Protein AF-A0A7W0EZ10-F1 (afdb_monomer_lite)

Secondary structure (DSSP, 8-state):
--TT-----HHHHHHHHHHHHHHHHHHHHHHHHHHHHS---S-HHHHHHHHHTT--HHHHHHHHHHHHH--

Radius of gyration: 22.01 Å; chains: 1; bounding box: 51×26×58 Å

Foldseek 3Di:
DDPPPPDDDPVNVVVVVLVVQCVVLPPVRSVVVCVVPDPDDDDCVVVVCVVCVPDDPVVVVVVVVCVVVVD

Sequence (71 aa):
MNPNSNYISDNQVKQIGFEILKKELGVNGFIRFIQQFETGQGNYTLERDEWQKDYDIEKIAEGITKMKTAK

Structure (mmCIF, N/CA/C/O backbone):
data_AF-A0A7W0EZ10-F1
#
_entry.id   AF-A0A7W0EZ10-F1
#
loop_
_atom_site.group_PDB
_atom_site.id
_atom_site.type_symbol
_atom_site.label_atom_id
_atom_site.label_alt_id
_atom_site.label_comp_id
_atom_site.label_asym_id
_atom_site.label_entity_id
_atom_site.label_seq_id
_atom_site.pdbx_PDB_ins_code
_atom_site.Cartn_x
_atom_site.Cartn_y
_atom_site.Cartn_z
_atom_site.occupancy
_atom_site.B_iso_or_equiv
_atom_site.auth_seq_id
_atom_site.auth_comp_id
_atom_site.auth_asym_id
_atom_site.auth_atom_id
_atom_site.pdbx_PDB_model_num
ATOM 1 N N . MET A 1 1 ? 18.198 16.066 -33.694 1.00 46.47 1 MET A N 1
ATOM 2 C CA . MET A 1 1 ? 17.133 15.413 -32.900 1.00 46.47 1 MET A CA 1
ATOM 3 C C . MET A 1 1 ? 16.066 14.920 -33.865 1.00 46.47 1 MET A C 1
ATOM 5 O O . MET A 1 1 ? 15.669 15.688 -34.729 1.00 46.47 1 MET A O 1
ATOM 9 N N . ASN A 1 2 ? 15.699 13.638 -33.798 1.00 48.41 2 ASN A N 1
ATOM 10 C CA . 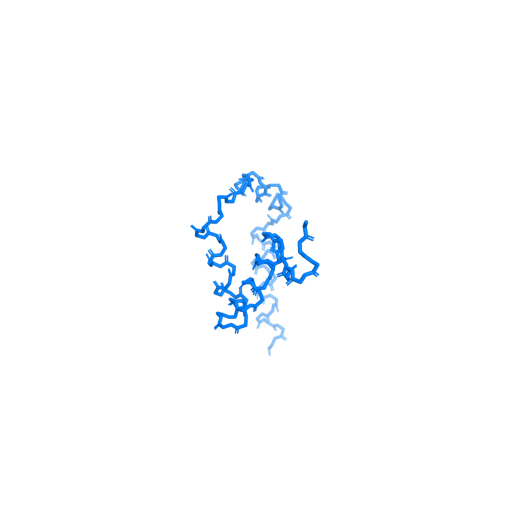ASN A 1 2 ? 14.772 12.998 -34.740 1.00 48.41 2 ASN A CA 1
ATOM 11 C C . ASN A 1 2 ? 13.319 13.145 -34.227 1.00 48.41 2 ASN A C 1
ATOM 13 O O . ASN A 1 2 ? 13.065 12.725 -33.097 1.00 48.41 2 ASN A O 1
ATOM 17 N N . PRO A 1 3 ? 12.379 13.719 -35.002 1.00 56.84 3 PRO A N 1
ATOM 18 C CA . PRO A 1 3 ? 11.025 14.042 -34.535 1.00 56.84 3 PRO A CA 1
ATOM 19 C C . PRO A 1 3 ? 10.071 12.840 -34.377 1.00 56.84 3 PRO A C 1
ATOM 21 O O . PRO A 1 3 ? 8.918 13.044 -34.02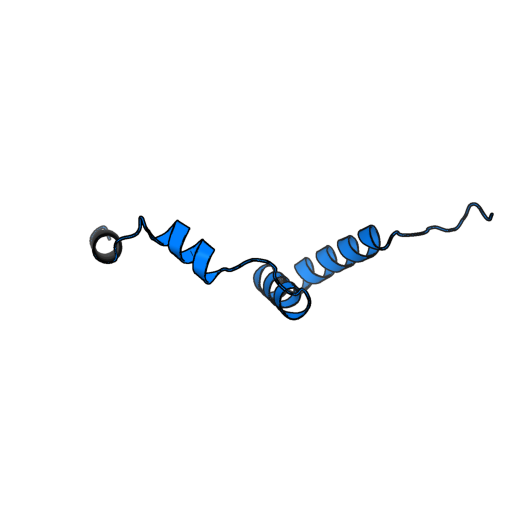4 1.00 56.84 3 PRO A O 1
ATOM 24 N N . ASN A 1 4 ? 10.529 11.598 -34.592 1.00 57.91 4 ASN A N 1
ATOM 25 C CA . ASN A 1 4 ? 9.700 10.383 -34.490 1.00 57.91 4 ASN A CA 1
ATOM 26 C C . ASN A 1 4 ? 10.026 9.473 -33.290 1.00 57.91 4 ASN A C 1
ATOM 28 O O . ASN A 1 4 ? 9.686 8.291 -33.297 1.00 57.91 4 ASN A O 1
ATOM 32 N N . SER A 1 5 ? 10.683 9.985 -32.247 1.00 63.66 5 SER A N 1
ATOM 33 C CA . SER A 1 5 ? 10.800 9.223 -31.000 1.00 63.66 5 SER A CA 1
ATOM 34 C C . SER A 1 5 ? 9.486 9.333 -30.230 1.00 63.66 5 SER A C 1
ATOM 36 O O . SER A 1 5 ? 9.227 10.357 -29.598 1.00 63.66 5 SER A O 1
ATOM 38 N N . ASN A 1 6 ? 8.647 8.296 -30.293 1.00 73.56 6 ASN A N 1
ATOM 39 C CA . ASN A 1 6 ? 7.470 8.148 -29.435 1.00 73.56 6 ASN A CA 1
ATOM 40 C C . ASN A 1 6 ? 7.939 7.807 -28.008 1.00 73.56 6 ASN A C 1
ATOM 42 O O . ASN A 1 6 ? 7.794 6.684 -27.527 1.00 73.56 6 ASN A O 1
ATOM 46 N N . TYR A 1 7 ? 8.640 8.757 -27.390 1.00 81.88 7 TYR A N 1
ATOM 47 C CA . TYR A 1 7 ? 9.232 8.598 -26.076 1.00 81.88 7 TYR A CA 1
ATOM 48 C C . TYR A 1 7 ? 8.120 8.633 -25.036 1.00 81.88 7 TYR A C 1
ATOM 50 O O . TYR A 1 7 ? 7.531 9.679 -24.763 1.00 81.88 7 TYR A O 1
ATOM 58 N N . ILE A 1 8 ? 7.843 7.471 -24.462 1.00 89.50 8 ILE A N 1
ATOM 59 C CA . ILE A 1 8 ? 7.030 7.350 -23.262 1.00 89.50 8 ILE A CA 1
ATOM 60 C C . ILE A 1 8 ? 7.912 7.676 -22.060 1.00 89.50 8 ILE A C 1
ATOM 62 O O . ILE A 1 8 ? 8.984 7.103 -21.884 1.00 89.50 8 ILE A O 1
ATOM 66 N N . SER A 1 9 ? 7.475 8.628 -21.243 1.00 93.75 9 SER A N 1
ATOM 67 C CA . SER A 1 9 ? 8.143 8.918 -19.974 1.00 93.75 9 SER A CA 1
ATOM 68 C C . SER A 1 9 ?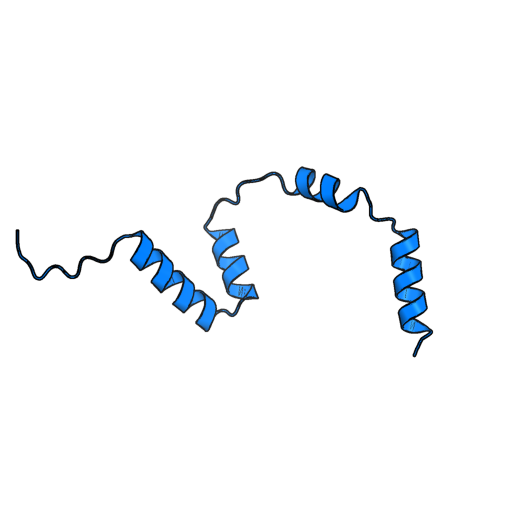 7.989 7.752 -18.997 1.00 93.75 9 SER A C 1
ATOM 70 O O . SER A 1 9 ? 7.006 7.011 -19.057 1.00 93.75 9 SER A O 1
ATOM 72 N N . ASP A 1 10 ? 8.898 7.642 -18.031 1.00 92.69 10 ASP A N 1
ATOM 73 C CA . ASP A 1 10 ? 8.833 6.610 -16.987 1.00 92.69 10 ASP A CA 1
ATOM 74 C C . ASP A 1 10 ? 7.497 6.634 -16.229 1.00 92.69 10 ASP A C 1
ATOM 76 O O . ASP A 1 10 ? 6.933 5.589 -15.907 1.00 92.69 10 ASP A O 1
ATOM 80 N N . ASN A 1 11 ? 6.928 7.826 -16.017 1.00 93.06 11 ASN A N 1
ATOM 81 C CA . ASN A 1 11 ? 5.602 7.981 -15.417 1.00 93.06 11 ASN A CA 1
ATOM 82 C C . ASN A 1 11 ? 4.491 7.377 -16.287 1.00 93.06 11 ASN A C 1
ATOM 84 O O . ASN A 1 11 ? 3.587 6.730 -15.761 1.00 93.06 11 ASN A O 1
ATOM 88 N N . GLN A 1 12 ? 4.559 7.552 -17.609 1.00 94.81 12 GLN A N 1
ATOM 89 C CA . GLN A 1 12 ? 3.596 6.953 -18.538 1.00 94.81 12 GLN A CA 1
ATOM 90 C C . GLN A 1 12 ? 3.758 5.433 -18.602 1.00 94.81 12 GLN A C 1
ATOM 92 O O . GLN A 1 12 ? 2.760 4.718 -18.572 1.00 94.81 12 GLN A O 1
ATOM 97 N N . VAL A 1 13 ? 4.995 4.925 -18.606 1.00 95.56 13 VAL A N 1
ATOM 98 C CA . VAL A 1 13 ? 5.278 3.484 -18.500 1.00 95.56 13 VAL A CA 1
ATOM 99 C C . VAL A 1 13 ? 4.679 2.9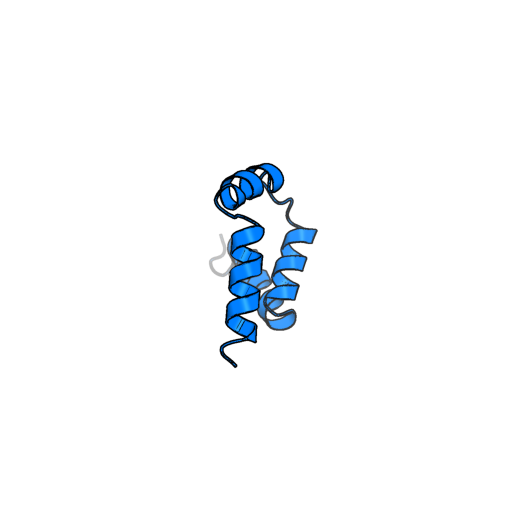15 -17.211 1.00 95.56 13 VAL A C 1
ATOM 101 O O . VAL A 1 13 ? 3.980 1.901 -17.253 1.00 95.56 13 VAL A O 1
ATOM 104 N N . LYS A 1 14 ? 4.885 3.595 -16.074 1.00 92.44 14 LYS A N 1
ATOM 105 C CA . LYS A 1 14 ? 4.349 3.191 -14.766 1.00 92.44 14 LYS A CA 1
ATOM 106 C C . LYS A 1 14 ? 2.820 3.159 -14.766 1.00 92.44 14 LYS A C 1
ATOM 108 O O . LYS A 1 14 ? 2.237 2.171 -14.325 1.00 92.44 14 LYS A O 1
ATOM 113 N N . GLN A 1 15 ? 2.168 4.193 -15.302 1.00 95.31 15 GLN A N 1
ATOM 114 C CA . GLN A 1 15 ? 0.706 4.248 -15.414 1.00 95.31 15 GLN A CA 1
ATOM 115 C C . GLN A 1 15 ? 0.146 3.115 -16.278 1.00 95.31 15 GLN A C 1
ATOM 117 O O . GLN A 1 15 ? -0.789 2.436 -15.860 1.00 95.31 15 GLN A O 1
ATOM 122 N N . ILE A 1 16 ? 0.743 2.865 -17.446 1.00 97.12 16 ILE A N 1
ATOM 123 C CA . ILE A 1 16 ? 0.327 1.772 -18.335 1.00 97.12 16 ILE A CA 1
ATOM 124 C C . ILE A 1 16 ? 0.462 0.421 -17.620 1.00 97.12 16 ILE A C 1
ATOM 126 O O . ILE A 1 16 ? -0.463 -0.390 -17.652 1.00 97.12 16 ILE A O 1
ATOM 130 N N . GLY A 1 17 ? 1.582 0.194 -16.926 1.00 95.56 17 GLY A N 1
ATOM 131 C CA . GLY A 1 17 ? 1.797 -1.023 -16.143 1.00 95.56 17 GLY A CA 1
ATOM 132 C C . GLY A 1 17 ? 0.753 -1.210 -15.041 1.00 95.56 17 GLY A C 1
ATOM 133 O O . GLY A 1 17 ? 0.225 -2.308 -14.875 1.00 95.56 17 GLY A O 1
ATOM 134 N N . PHE A 1 18 ? 0.402 -0.143 -14.322 1.00 95.88 18 PHE A N 1
ATOM 135 C CA . PHE A 1 18 ? -0.613 -0.192 -13.267 1.00 95.88 18 PHE A CA 1
ATOM 136 C C . PHE A 1 18 ? -2.000 -0.552 -13.798 1.00 95.88 18 PHE A C 1
ATOM 138 O O . PHE A 1 18 ? -2.664 -1.400 -13.205 1.00 95.88 18 PHE A O 1
ATOM 145 N N . GLU A 1 19 ? -2.420 0.022 -14.925 1.00 97.19 19 GLU A N 1
ATOM 146 C CA . GLU A 1 19 ? -3.722 -0.298 -15.522 1.00 97.19 19 GLU A CA 1
ATOM 147 C C . GLU A 1 19 ? -3.807 -1.761 -15.974 1.00 97.19 19 GLU A C 1
ATOM 149 O O . GLU A 1 19 ? -4.808 -2.435 -15.715 1.00 97.19 19 GLU A O 1
ATOM 154 N N . ILE A 1 20 ? -2.737 -2.291 -16.576 1.00 98.06 20 ILE A N 1
ATOM 155 C CA . ILE A 1 20 ? -2.667 -3.704 -16.976 1.00 98.06 20 ILE A CA 1
ATOM 156 C C . ILE A 1 20 ? -2.736 -4.608 -15.741 1.00 98.06 20 ILE A C 1
ATOM 158 O O . ILE A 1 20 ? -3.572 -5.506 -15.675 1.00 98.06 20 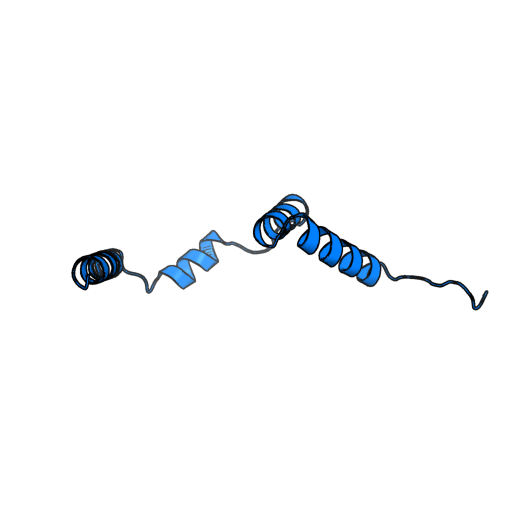ILE A O 1
ATOM 162 N N . LEU A 1 21 ? -1.908 -4.353 -14.727 1.00 96.94 21 LEU A N 1
ATOM 163 C CA . LEU A 1 21 ? -1.869 -5.176 -13.517 1.00 96.94 21 LEU A CA 1
ATOM 164 C C . LEU A 1 21 ? -3.193 -5.138 -12.748 1.00 96.94 21 LEU A C 1
ATOM 166 O O . LEU A 1 21 ? -3.661 -6.174 -12.283 1.00 96.94 21 LEU A O 1
ATOM 170 N N . LYS A 1 22 ? -3.832 -3.969 -12.647 1.00 97.50 22 LYS A N 1
ATOM 171 C CA . LYS A 1 22 ? -5.151 -3.820 -12.022 1.00 97.50 22 LYS A CA 1
ATOM 172 C C . LYS A 1 22 ? -6.222 -4.629 -12.745 1.00 97.50 22 LYS A C 1
ATOM 174 O O . LYS A 1 22 ? -7.054 -5.249 -12.082 1.00 97.50 22 LYS A O 1
ATOM 179 N N . LYS A 1 23 ? -6.206 -4.625 -14.080 1.00 98.12 23 LYS A N 1
ATOM 180 C CA . LYS A 1 23 ? -7.145 -5.394 -14.900 1.00 98.12 23 LYS A CA 1
ATOM 181 C C . LYS A 1 23 ? -6.975 -6.902 -14.694 1.00 98.12 23 LYS A C 1
ATOM 183 O O . LYS A 1 23 ? -7.973 -7.588 -14.509 1.00 98.12 23 LYS A O 1
ATOM 188 N N . GLU A 1 24 ? -5.740 -7.399 -14.699 1.00 98.31 24 GLU A N 1
ATOM 189 C CA . GLU A 1 24 ? -5.463 -8.843 -14.653 1.00 98.31 24 GLU A CA 1
ATOM 190 C C . GLU A 1 24 ? -5.538 -9.434 -13.233 1.00 98.31 24 GLU A C 1
ATOM 192 O O . GLU A 1 24 ? -5.987 -10.562 -13.048 1.00 98.31 24 GLU A O 1
ATOM 197 N N . LEU A 1 25 ? -5.130 -8.679 -12.207 1.00 97.19 25 LEU A N 1
ATOM 198 C CA . LEU A 1 25 ? -5.096 -9.151 -10.814 1.00 97.19 25 LEU A CA 1
ATOM 199 C C . LEU A 1 25 ? -6.370 -8.819 -10.022 1.00 97.19 25 LEU A C 1
ATOM 201 O O . LEU A 1 25 ? -6.562 -9.311 -8.905 1.00 97.19 25 LEU A O 1
ATOM 205 N N . GLY A 1 26 ? -7.213 -7.934 -10.558 1.00 96.06 26 GLY A N 1
ATOM 206 C CA . GLY A 1 26 ? -8.275 -7.279 -9.806 1.00 96.06 26 GLY A CA 1
ATOM 207 C C . GLY A 1 26 ? -7.739 -6.342 -8.714 1.00 96.06 26 GLY A C 1
ATOM 208 O O . GLY A 1 26 ? -6.548 -6.301 -8.401 1.00 96.06 26 GLY A O 1
ATOM 209 N N . VAL A 1 27 ? -8.642 -5.580 -8.089 1.00 93.50 27 VAL A N 1
ATOM 210 C CA . VAL A 1 27 ? -8.288 -4.528 -7.113 1.00 93.50 27 VAL A CA 1
ATOM 211 C C . VAL A 1 27 ? -7.472 -5.075 -5.934 1.00 93.50 27 VAL A C 1
ATOM 213 O O . VAL A 1 27 ? -6.450 -4.498 -5.571 1.00 93.50 27 VAL A O 1
ATOM 216 N N . ASN A 1 28 ? -7.877 -6.218 -5.373 1.00 94.56 28 ASN A N 1
ATOM 217 C CA . ASN A 1 28 ? -7.203 -6.814 -4.215 1.00 94.56 28 ASN A CA 1
ATOM 218 C C . ASN A 1 28 ? -5.796 -7.324 -4.557 1.00 94.56 28 ASN A C 1
ATOM 220 O O . ASN A 1 28 ? -4.859 -7.124 -3.785 1.00 94.56 28 ASN A O 1
ATOM 224 N N . GLY A 1 29 ? -5.642 -7.989 -5.706 1.00 95.25 29 GLY A N 1
ATOM 225 C CA . GLY A 1 29 ? -4.347 -8.499 -6.151 1.00 95.25 29 GLY A CA 1
ATOM 226 C C . GLY A 1 29 ? -3.384 -7.369 -6.503 1.00 95.25 29 GLY A C 1
ATOM 227 O O . GLY A 1 29 ? -2.217 -7.420 -6.124 1.00 95.25 29 GLY A O 1
ATOM 228 N N . PHE A 1 30 ? -3.891 -6.308 -7.132 1.00 95.81 30 PHE A N 1
ATOM 229 C CA . PHE A 1 30 ? -3.112 -5.120 -7.461 1.00 95.81 30 PHE A CA 1
ATOM 230 C C . PHE A 1 30 ? -2.590 -4.382 -6.221 1.00 95.81 30 PHE A C 1
ATOM 232 O O . PHE A 1 30 ? -1.402 -4.086 -6.156 1.00 95.81 30 PHE A O 1
ATOM 239 N N . ILE A 1 31 ? -3.428 -4.146 -5.204 1.00 91.69 31 ILE A N 1
ATOM 240 C CA . ILE A 1 31 ? -2.988 -3.508 -3.949 1.00 91.69 31 ILE A CA 1
ATOM 241 C C . ILE A 1 31 ? -1.861 -4.314 -3.291 1.00 91.69 31 ILE A C 1
ATOM 243 O O . ILE A 1 31 ? -0.848 -3.742 -2.894 1.00 91.69 31 ILE A O 1
ATOM 247 N N . ARG A 1 32 ? -2.003 -5.645 -3.221 1.00 91.69 32 ARG A N 1
ATOM 248 C CA . ARG A 1 32 ? -0.963 -6.523 -2.663 1.00 91.69 32 ARG A CA 1
ATOM 249 C C . ARG A 1 32 ? 0.329 -6.473 -3.472 1.00 91.69 32 ARG A C 1
ATOM 251 O O . ARG A 1 32 ? 1.394 -6.418 -2.872 1.00 91.69 32 ARG A O 1
ATOM 258 N N . PHE A 1 33 ? 0.235 -6.466 -4.804 1.00 92.38 33 PHE A N 1
ATOM 259 C CA . PHE A 1 33 ? 1.397 -6.314 -5.679 1.00 92.38 33 PHE A CA 1
ATOM 260 C C . PHE A 1 33 ? 2.147 -5.017 -5.356 1.00 92.38 33 PHE A C 1
ATOM 262 O O . PHE A 1 33 ? 3.338 -5.054 -5.074 1.00 92.38 33 PHE A O 1
ATOM 269 N N . ILE A 1 34 ? 1.447 -3.883 -5.296 1.00 91.00 34 ILE A N 1
ATOM 270 C CA . ILE A 1 34 ? 2.059 -2.595 -4.945 1.00 91.00 34 ILE A CA 1
ATOM 271 C C . ILE A 1 34 ? 2.751 -2.667 -3.577 1.00 91.00 34 ILE A C 1
ATOM 273 O O . ILE A 1 34 ? 3.909 -2.286 -3.468 1.00 91.00 34 ILE A O 1
ATOM 277 N N . GLN A 1 35 ? 2.098 -3.234 -2.561 1.00 87.12 35 GLN A N 1
ATOM 278 C CA . GLN A 1 35 ? 2.669 -3.386 -1.214 1.00 87.12 35 GLN A CA 1
ATOM 279 C C . GLN A 1 35 ? 3.930 -4.265 -1.148 1.00 87.12 35 GLN A C 1
ATOM 281 O O . GLN A 1 35 ? 4.707 -4.128 -0.209 1.00 87.12 35 GLN A O 1
ATOM 286 N N . GLN A 1 36 ? 4.133 -5.187 -2.097 1.00 88.06 36 GLN A N 1
ATOM 287 C CA . GLN A 1 36 ? 5.327 -6.042 -2.139 1.00 88.06 36 GLN A CA 1
ATOM 288 C C . GLN A 1 36 ? 6.553 -5.333 -2.721 1.00 88.06 36 GLN A C 1
ATOM 290 O O . GLN A 1 36 ? 7.676 -5.702 -2.382 1.00 88.06 36 GLN A O 1
ATOM 295 N N . PHE A 1 37 ? 6.345 -4.366 -3.616 1.00 84.50 37 PHE A N 1
ATOM 296 C CA . PHE A 1 37 ? 7.417 -3.736 -4.393 1.00 84.50 37 PHE A CA 1
ATOM 297 C C . PHE A 1 37 ? 7.644 -2.264 -4.050 1.00 84.50 37 PHE A C 1
ATOM 299 O O . PHE A 1 37 ? 8.732 -1.747 -4.289 1.0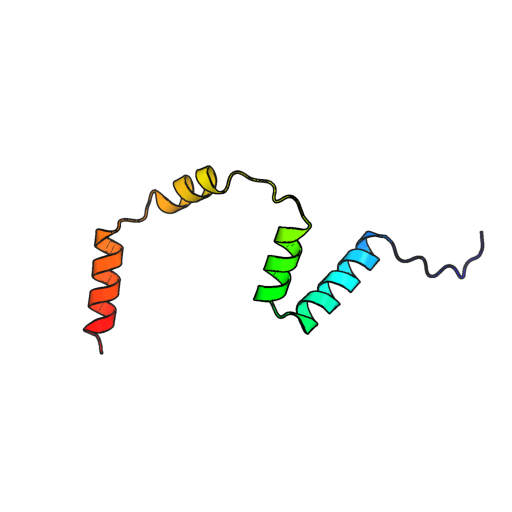0 84.50 37 PHE A O 1
ATOM 306 N N . GLU A 1 38 ? 6.649 -1.588 -3.489 1.00 79.81 38 GLU A N 1
ATOM 307 C CA . GLU A 1 38 ? 6.789 -0.237 -2.964 1.00 79.81 38 GLU A CA 1
ATOM 308 C C . GLU A 1 38 ? 7.032 -0.328 -1.457 1.00 79.81 38 GLU A C 1
ATOM 310 O O . GLU A 1 38 ? 6.261 -0.946 -0.717 1.00 79.81 38 GLU A O 1
ATOM 315 N N . THR A 1 39 ? 8.096 0.312 -0.979 1.00 70.81 39 THR A N 1
ATOM 316 C CA . THR A 1 39 ? 8.302 0.498 0.456 1.00 70.81 39 THR A CA 1
ATOM 317 C C . THR A 1 39 ? 7.233 1.472 0.936 1.00 70.81 39 THR A C 1
ATOM 319 O O . THR A 1 39 ? 7.386 2.686 0.779 1.00 70.81 39 THR A O 1
ATOM 322 N N . GLY A 1 40 ? 6.125 0.942 1.461 1.00 66.38 40 GLY A N 1
ATOM 323 C CA . GLY A 1 40 ? 5.079 1.751 2.077 1.00 66.38 40 GLY A CA 1
ATOM 324 C C . GLY A 1 40 ? 5.712 2.761 3.035 1.00 66.38 40 GLY A C 1
ATOM 325 O O . GLY A 1 40 ? 6.549 2.400 3.859 1.00 66.38 40 GLY A O 1
ATOM 326 N N . GLN A 1 41 ? 5.364 4.033 2.874 1.00 69.19 41 GLN A N 1
ATOM 327 C CA . GLN A 1 41 ? 5.770 5.095 3.788 1.00 69.19 41 GLN A CA 1
ATOM 328 C C . GLN A 1 41 ? 4.615 5.351 4.753 1.00 69.19 41 GLN A C 1
ATOM 330 O O . GLN A 1 41 ? 3.456 5.289 4.346 1.00 69.19 41 GLN A O 1
ATOM 335 N N . GLY A 1 42 ? 4.934 5.645 6.010 1.00 70.81 42 GLY A N 1
ATOM 336 C CA . GLY A 1 42 ? 3.942 5.869 7.061 1.00 70.81 42 GLY A CA 1
ATOM 337 C C . GLY A 1 42 ? 4.089 4.886 8.216 1.00 70.81 42 GLY A C 1
ATOM 338 O O . GLY A 1 42 ? 4.687 3.815 8.090 1.00 70.81 42 GLY A O 1
ATOM 339 N N . ASN A 1 43 ? 3.562 5.272 9.373 1.00 78.06 43 ASN A N 1
ATOM 340 C CA . ASN A 1 43 ? 3.538 4.421 10.553 1.00 78.06 43 ASN A CA 1
ATOM 341 C C . ASN A 1 43 ? 2.091 4.007 10.794 1.00 78.06 43 ASN A C 1
ATOM 343 O O . ASN A 1 43 ? 1.383 4.638 11.577 1.00 78.06 43 ASN A O 1
ATOM 347 N N . TYR A 1 44 ? 1.667 2.940 10.111 1.00 78.81 44 TYR A N 1
ATOM 348 C CA . TYR A 1 44 ? 0.298 2.433 10.214 1.00 78.81 44 TYR A CA 1
ATOM 349 C C . TYR A 1 44 ? -0.115 2.167 11.665 1.00 78.81 44 TYR A C 1
ATOM 351 O O . TYR A 1 44 ? -1.276 2.348 11.997 1.00 78.81 44 TYR A O 1
ATOM 359 N N . THR A 1 45 ? 0.812 1.782 12.547 1.00 77.56 45 THR A N 1
ATOM 360 C CA . THR A 1 45 ? 0.516 1.605 13.974 1.00 77.56 45 THR A CA 1
ATOM 361 C C . THR A 1 45 ? 0.060 2.916 14.617 1.00 77.56 45 THR A C 1
ATOM 363 O O . THR A 1 45 ? -0.976 2.933 15.271 1.00 77.56 45 THR A O 1
ATOM 366 N N . LEU A 1 46 ? 0.777 4.020 14.382 1.00 85.38 46 LEU A N 1
ATOM 367 C CA . LEU A 1 46 ? 0.398 5.336 14.914 1.00 85.38 46 LEU A CA 1
ATOM 368 C C . LEU A 1 46 ? -0.880 5.876 14.263 1.00 85.38 46 LEU A C 1
ATOM 370 O O . LEU A 1 46 ? -1.761 6.381 14.951 1.00 85.38 46 LEU A O 1
ATOM 374 N N . GLU A 1 47 ? -1.001 5.741 12.944 1.00 86.06 47 GLU A N 1
ATOM 375 C CA . GLU A 1 47 ? -2.180 6.198 12.198 1.00 86.06 47 GLU A CA 1
ATOM 376 C C . GLU A 1 47 ? -3.441 5.421 12.604 1.00 86.06 47 GLU A C 1
ATOM 378 O O . GLU A 1 47 ? -4.516 5.994 12.781 1.00 86.06 47 GLU A O 1
ATOM 383 N N . ARG A 1 48 ? -3.311 4.107 12.811 1.00 84.88 48 ARG A N 1
ATOM 384 C CA . ARG A 1 48 ? -4.395 3.245 13.282 1.00 84.88 48 ARG A CA 1
ATOM 385 C C . ARG A 1 48 ? -4.826 3.611 14.692 1.00 84.88 48 ARG A C 1
ATOM 387 O O . ARG A 1 48 ? -6.030 3.635 14.930 1.00 84.88 48 ARG A O 1
ATOM 394 N N . ASP A 1 49 ? -3.891 3.893 15.595 1.00 86.69 49 ASP A N 1
ATOM 395 C CA . ASP A 1 49 ? -4.217 4.332 16.954 1.00 86.69 49 ASP A CA 1
ATOM 396 C C . ASP A 1 49 ? -5.005 5.651 16.933 1.00 86.69 49 ASP A C 1
ATOM 398 O O . ASP A 1 49 ? -6.017 5.776 17.625 1.00 86.69 49 ASP A O 1
ATOM 402 N N . GLU A 1 50 ? -4.630 6.606 16.074 1.00 88.12 50 GLU A N 1
ATOM 403 C CA . GLU A 1 50 ? -5.380 7.857 15.918 1.00 88.12 50 GLU A CA 1
ATOM 404 C C . GLU A 1 50 ? -6.796 7.657 15.370 1.00 88.12 50 GLU A C 1
ATOM 406 O O . GLU A 1 50 ? -7.719 8.330 15.827 1.00 88.12 50 GLU A O 1
ATOM 411 N N . TRP A 1 51 ? -6.994 6.769 14.394 1.00 86.06 51 TRP A N 1
ATOM 412 C CA . TRP A 1 51 ? -8.324 6.515 13.829 1.00 86.06 51 TRP A CA 1
ATOM 413 C C . TRP A 1 51 ? -9.189 5.637 14.734 1.00 86.06 51 TRP A C 1
ATOM 415 O O . TRP A 1 51 ? -10.413 5.748 14.700 1.00 86.06 51 TRP A O 1
ATOM 425 N N . GLN A 1 52 ? -8.577 4.752 15.528 1.00 85.88 52 GLN A N 1
ATOM 426 C CA . GLN A 1 52 ? -9.288 3.825 16.407 1.00 85.88 52 GLN A CA 1
ATOM 427 C C . GLN A 1 52 ? -9.626 4.393 17.783 1.00 85.88 52 GLN A C 1
ATOM 429 O O . GLN A 1 52 ? -10.471 3.806 18.453 1.00 85.88 52 GLN A O 1
ATOM 434 N N . LYS A 1 53 ? -9.044 5.528 18.190 1.00 84.38 53 LYS A N 1
ATOM 435 C CA . LYS A 1 53 ? -9.294 6.160 19.500 1.00 84.38 53 LYS A CA 1
ATOM 436 C C . LYS A 1 53 ? -10.777 6.380 19.827 1.00 84.38 53 LYS A C 1
ATOM 438 O O . LYS A 1 53 ? -11.151 6.378 20.993 1.00 84.38 53 LYS A O 1
ATOM 443 N N . ASP A 1 54 ? -11.609 6.552 18.800 1.00 82.38 54 ASP A N 1
ATOM 444 C CA . ASP A 1 54 ? -13.041 6.828 18.942 1.00 82.38 54 ASP A CA 1
ATOM 445 C C . ASP A 1 54 ? -13.916 5.559 18.866 1.00 82.38 54 ASP A C 1
ATOM 447 O O . ASP A 1 54 ? -15.138 5.629 19.033 1.00 82.38 54 ASP A O 1
ATOM 451 N N . TYR A 1 55 ? -13.315 4.389 18.615 1.00 82.06 55 TYR A N 1
ATOM 452 C CA . TYR A 1 55 ? -14.020 3.113 18.540 1.00 82.06 55 TYR A CA 1
ATOM 453 C C . TYR A 1 55 ? -13.990 2.391 19.884 1.00 82.06 55 TYR A C 1
ATOM 455 O O . TYR A 1 55 ? -12.940 2.156 20.472 1.00 82.06 55 TYR A O 1
ATOM 463 N N . ASP A 1 56 ? -15.169 1.965 20.320 1.00 87.12 56 ASP A N 1
ATOM 464 C CA . ASP A 1 56 ? -15.359 1.177 21.530 1.00 87.12 56 ASP A CA 1
ATOM 465 C C . ASP A 1 56 ? -15.852 -0.225 21.155 1.00 87.12 56 ASP A C 1
ATOM 467 O O . ASP A 1 56 ? -16.819 -0.384 20.400 1.00 87.12 56 ASP A O 1
ATOM 471 N N . ILE A 1 57 ? -15.167 -1.246 21.673 1.00 89.25 57 ILE A N 1
ATOM 472 C CA . ILE A 1 57 ? -15.483 -2.658 21.433 1.00 89.25 57 ILE A CA 1
ATOM 473 C C . ILE A 1 57 ? -16.910 -2.979 21.884 1.00 89.25 57 ILE A C 1
ATOM 475 O O . ILE A 1 57 ? -17.599 -3.744 21.206 1.00 89.25 57 ILE A O 1
ATOM 479 N N . GLU A 1 58 ? -17.379 -2.369 22.972 1.00 91.56 58 GLU A N 1
ATOM 480 C CA . GLU A 1 58 ? -18.727 -2.594 23.498 1.00 91.56 58 GLU A CA 1
ATOM 481 C C . GLU A 1 58 ? -19.779 -2.092 22.501 1.00 91.56 58 GLU A C 1
ATOM 483 O O . GLU A 1 58 ? -20.658 -2.851 22.083 1.00 91.56 58 GLU A O 1
ATOM 488 N N . LYS A 1 59 ? -19.615 -0.868 21.983 1.00 88.31 59 LYS A N 1
ATOM 489 C CA . LYS A 1 59 ? -20.489 -0.305 20.935 1.00 88.31 59 LYS A CA 1
ATOM 490 C C . LYS A 1 59 ? -20.491 -1.129 19.648 1.00 88.31 59 LYS A C 1
ATOM 492 O O . LYS A 1 59 ? -21.537 -1.281 19.011 1.00 88.31 59 LYS A O 1
ATOM 497 N N . ILE A 1 60 ? -19.340 -1.671 19.250 1.00 91.75 60 ILE A N 1
ATOM 498 C CA . ILE A 1 60 ? -19.244 -2.547 18.073 1.00 91.75 60 ILE A CA 1
ATOM 499 C C . ILE A 1 60 ? -20.043 -3.837 18.309 1.00 91.75 60 ILE A C 1
ATOM 501 O O . ILE A 1 60 ? -20.830 -4.244 17.448 1.00 91.75 60 ILE A O 1
ATOM 505 N N . ALA A 1 61 ? -19.884 -4.467 19.475 1.00 94.94 61 ALA A N 1
ATOM 506 C CA . ALA A 1 61 ? -20.600 -5.689 19.835 1.00 94.94 61 ALA A CA 1
ATOM 507 C C . ALA A 1 61 ? -22.124 -5.474 19.897 1.00 94.94 61 ALA A C 1
ATOM 509 O O . ALA A 1 61 ? -22.896 -6.305 19.401 1.00 94.94 61 ALA A O 1
ATOM 510 N N . GLU A 1 62 ? -22.569 -4.335 20.431 1.00 94.19 62 GLU A N 1
ATOM 511 C CA . GLU A 1 62 ? -23.977 -3.936 20.417 1.00 94.19 62 GLU A CA 1
ATOM 512 C C . GLU A 1 62 ? -24.523 -3.796 18.991 1.00 94.19 62 GLU A C 1
ATOM 514 O O . GLU A 1 62 ? -25.605 -4.307 18.689 1.00 94.19 62 GLU A O 1
ATOM 519 N N . GLY A 1 63 ? -23.775 -3.144 18.094 1.00 92.81 63 GLY A N 1
ATOM 520 C CA . GLY A 1 63 ? -24.157 -2.973 16.691 1.00 92.81 63 GLY A CA 1
ATOM 521 C C . GLY A 1 63 ? -24.344 -4.308 15.967 1.00 92.81 63 GLY A C 1
ATOM 522 O O . GLY A 1 63 ? -25.365 -4.528 15.311 1.00 92.81 63 GLY A O 1
ATOM 523 N N . ILE A 1 64 ? -23.407 -5.241 16.157 1.00 95.12 64 ILE A N 1
ATOM 524 C CA . ILE A 1 64 ? -23.492 -6.600 15.601 1.00 95.12 64 ILE A CA 1
ATOM 525 C C . ILE A 1 64 ? -24.730 -7.331 16.134 1.00 95.12 64 ILE A C 1
ATOM 527 O O . ILE A 1 64 ? -25.417 -8.021 15.380 1.00 95.12 64 ILE A O 1
ATOM 531 N N . THR A 1 65 ? -25.030 -7.184 17.425 1.00 95.62 65 THR A N 1
ATOM 532 C CA . THR A 1 65 ? -26.190 -7.829 18.053 1.00 95.62 65 THR A CA 1
ATOM 533 C C . THR A 1 65 ? -27.498 -7.283 17.483 1.00 95.62 65 THR A C 1
ATOM 535 O O . THR A 1 65 ? -28.347 -8.071 17.073 1.00 95.62 65 THR A O 1
ATOM 538 N N . LYS A 1 66 ? -27.624 -5.953 17.353 1.00 94.12 66 LYS A N 1
ATOM 539 C CA . LYS A 1 66 ? -28.786 -5.291 16.730 1.00 94.12 66 LYS A CA 1
ATOM 540 C C . LYS A 1 66 ? -29.008 -5.742 15.287 1.00 94.12 66 LYS A C 1
ATOM 542 O O . LYS A 1 66 ? -30.140 -5.994 14.895 1.00 94.12 66 LYS A O 1
ATOM 547 N N . MET A 1 67 ? -27.942 -5.897 14.499 1.00 94.25 67 MET A N 1
ATOM 548 C CA . MET A 1 67 ? -28.049 -6.407 13.126 1.00 94.25 67 MET A CA 1
ATOM 549 C C . MET A 1 67 ? -28.564 -7.849 13.055 1.00 94.25 67 MET A C 1
ATOM 551 O O . MET A 1 67 ? -29.240 -8.208 12.095 1.00 94.25 67 MET A O 1
ATOM 555 N N . LYS A 1 68 ? -28.229 -8.686 14.043 1.00 90.69 68 LYS A N 1
ATOM 556 C CA . LYS A 1 68 ? -28.682 -10.082 14.100 1.00 90.69 68 LYS A CA 1
ATOM 557 C C . LYS A 1 68 ? -30.135 -10.214 14.553 1.00 90.69 68 LYS A C 1
ATOM 559 O O . LYS A 1 68 ? -30.786 -11.154 14.122 1.00 90.69 68 LYS A O 1
ATOM 564 N N . THR A 1 69 ? -30.619 -9.315 15.412 1.00 84.12 69 THR A N 1
ATOM 565 C CA . THR A 1 69 ? -31.996 -9.330 15.940 1.00 84.12 69 THR A CA 1
ATOM 566 C C . THR A 1 69 ? -32.993 -8.532 15.102 1.00 84.12 69 THR A C 1
ATOM 568 O O . THR A 1 69 ? -34.191 -8.757 15.223 1.00 84.12 69 THR A O 1
ATOM 571 N N . ALA A 1 70 ? -32.528 -7.622 14.241 1.00 73.00 70 ALA A N 1
ATOM 572 C CA . ALA A 1 70 ? -33.359 -6.906 13.268 1.00 73.00 70 ALA A CA 1
ATOM 573 C C . ALA A 1 70 ? -33.730 -7.751 12.027 1.00 73.00 70 ALA A C 1
ATOM 575 O O . ALA A 1 70 ? -34.213 -7.206 11.033 1.00 73.00 70 ALA A O 1
ATOM 576 N N . LYS A 1 71 ? -33.475 -9.061 12.071 1.00 51.19 71 LYS A N 1
ATOM 577 C CA . LYS A 1 71 ? -33.739 -10.038 11.018 1.00 51.19 71 LYS A CA 1
ATOM 578 C C . LYS A 1 71 ? -34.642 -11.135 11.565 1.00 51.19 71 LYS A C 1
ATOM 580 O O . LYS A 1 71 ? -35.497 -11.603 10.785 1.00 51.19 71 LYS A O 1
#

pLDDT: mean 85.93, std 12.41, range [46.47, 98.31]